Protein AF-A0A958T2F1-F1 (afdb_monomer_lite)

Radius of gyration: 25.42 Å; chains: 1; bounding box: 56×77×52 Å

Secondary structure (DSSP, 8-state):
-HHHHHHHHHHHHHHHHHHHT------S-EEEEPPEE-TTS-EE--EEEEPP-S-STTSTTBBT-B-TTT-PBB-BPP---S-TTS--------------------S-TTSEEEE-TTS-EEEEEEE-SSSEEEEEETTS-EEEEEEE-TTS-EEEE-TT--EEEEE----

Sequence (171 aa):
MKARLKKIILLIFLAIFFCLSSIAQTNSNHVKVKGYYRKNGTYVQPHYRTAPNSTRNDNFSTVGNTNPYTGK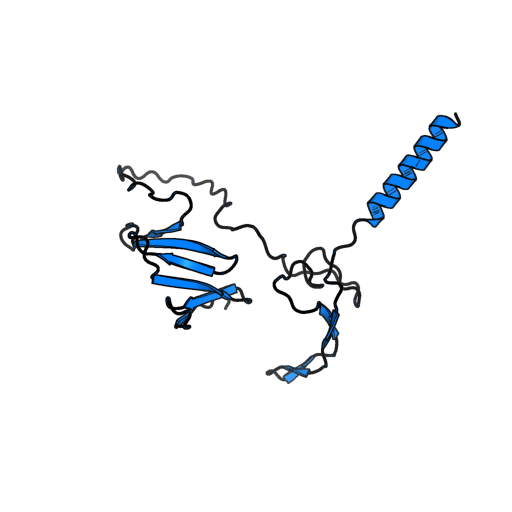PGWISRDNNYNTLYYTDYTYSPKTYNEPYVNPKIKYPDRIYVEDEYGNDTTYLKMLDKRTFGIYDLKDELILYLVINHRGDWRIFDTNGIYIKTIFLTE

Foldseek 3Di:
DVVVVVVVVVVVVVVVVVVVPLAQAAAPAKDWDPWDADPVRDTDHIDIWHDDDDFCSRTCQEASHHDPVPRHHHDHYGDPPDPVVPDDPPPPPDDDDDDDPPPDPPPDPQWAFDADPVRDGAWIWDDPDPFWIFIGGPVRHTAWIWGQDPVRWIWIAGPVRHTDDIHDPDD

Structure (mmCIF, N/CA/C/O backbone):
data_AF-A0A958T2F1-F1
#
_entry.id   AF-A0A958T2F1-F1
#
loop_
_atom_site.group_PDB
_atom_site.id
_atom_site.type_symbol
_atom_site.label_atom_id
_atom_site.label_alt_id
_atom_site.label_comp_id
_atom_site.label_asym_id
_atom_site.label_entity_id
_atom_site.label_seq_id
_atom_site.pdbx_PDB_ins_code
_atom_site.Cartn_x
_atom_site.Cartn_y
_atom_site.Cartn_z
_atom_site.occupancy
_atom_site.B_iso_or_equiv
_atom_site.auth_seq_id
_atom_site.auth_comp_id
_atom_site.auth_asym_id
_atom_site.auth_atom_id
_atom_site.pdbx_PDB_model_num
ATOM 1 N N . MET A 1 1 ? -5.545 57.731 -15.174 1.00 60.34 1 MET A N 1
ATOM 2 C CA . MET A 1 1 ? -5.465 57.220 -13.781 1.00 60.34 1 MET A CA 1
ATOM 3 C C . MET A 1 1 ? -6.496 56.122 -13.469 1.00 60.34 1 MET A C 1
ATOM 5 O O . MET A 1 1 ? -6.093 55.040 -13.061 1.00 60.34 1 MET A O 1
ATOM 9 N N . LYS A 1 2 ? -7.799 56.319 -13.747 1.00 69.31 2 LYS A N 1
ATOM 10 C CA . LYS A 1 2 ? -8.877 55.344 -13.442 1.00 69.31 2 LYS A CA 1
ATOM 11 C C . LYS A 1 2 ? -8.712 53.946 -14.077 1.00 69.31 2 LYS A C 1
ATOM 13 O O . LYS A 1 2 ? -8.997 52.949 -13.426 1.00 69.31 2 LYS A O 1
ATOM 18 N N . ALA A 1 3 ? -8.210 53.851 -15.312 1.00 73.31 3 ALA A N 1
ATOM 19 C CA . ALA A 1 3 ? -7.996 52.560 -15.984 1.00 73.31 3 ALA A CA 1
ATOM 20 C C . ALA A 1 3 ? -6.852 51.726 -15.372 1.00 73.31 3 ALA A C 1
ATOM 22 O O . ALA A 1 3 ? -6.933 50.502 -15.344 1.00 73.31 3 ALA A O 1
ATOM 23 N N . ARG A 1 4 ? -5.806 52.379 -14.840 1.00 78.81 4 ARG A N 1
ATOM 24 C CA . ARG A 1 4 ? -4.716 51.698 -14.120 1.00 78.81 4 ARG A CA 1
ATOM 25 C C . ARG A 1 4 ? -5.192 51.181 -12.759 1.00 78.81 4 ARG A C 1
ATOM 27 O O . ARG A 1 4 ? -4.890 50.048 -12.414 1.00 78.81 4 ARG A O 1
ATOM 34 N N . LEU A 1 5 ? -6.016 51.958 -12.051 1.00 85.88 5 LEU A N 1
ATOM 35 C CA . LEU A 1 5 ? -6.590 51.555 -10.764 1.00 85.88 5 LEU A CA 1
ATOM 36 C C . LEU A 1 5 ? -7.523 50.335 -10.889 1.00 85.88 5 LEU A C 1
ATOM 38 O O . LEU A 1 5 ? -7.422 49.409 -10.093 1.00 85.88 5 LEU A O 1
ATOM 42 N N . LYS A 1 6 ? -8.362 50.273 -11.934 1.00 81.31 6 LYS A N 1
ATOM 43 C CA . LYS A 1 6 ? -9.215 49.099 -12.208 1.00 81.31 6 LYS A CA 1
ATOM 44 C C . LYS A 1 6 ? -8.406 47.824 -12.483 1.00 81.31 6 LYS A C 1
ATOM 46 O O . LYS A 1 6 ? -8.790 46.757 -12.019 1.00 81.31 6 LYS A O 1
ATOM 51 N N . LYS A 1 7 ? -7.276 47.932 -13.193 1.00 84.88 7 LYS A N 1
ATOM 52 C CA . LYS A 1 7 ? -6.366 46.798 -13.439 1.00 84.88 7 LYS A CA 1
ATOM 53 C C . LYS A 1 7 ? -5.696 46.311 -12.152 1.00 84.88 7 LYS A C 1
ATOM 55 O O . LYS A 1 7 ? -5.592 45.110 -11.956 1.00 84.88 7 LYS A O 1
ATOM 60 N N . ILE A 1 8 ? -5.299 47.226 -11.265 1.00 90.25 8 ILE A N 1
ATOM 61 C CA . ILE A 1 8 ? -4.715 46.877 -9.959 1.00 90.25 8 ILE A CA 1
ATOM 62 C C . ILE A 1 8 ? -5.743 46.150 -9.083 1.00 90.25 8 ILE A C 1
ATOM 64 O O . ILE A 1 8 ? -5.431 45.104 -8.526 1.00 90.25 8 ILE A O 1
ATOM 68 N N . ILE A 1 9 ? -6.983 46.646 -9.018 1.00 92.06 9 ILE A N 1
ATOM 69 C CA . ILE A 1 9 ? -8.062 45.988 -8.262 1.00 92.06 9 ILE A CA 1
ATOM 70 C C . ILE A 1 9 ? -8.352 44.587 -8.822 1.00 92.06 9 ILE A C 1
ATOM 72 O O . ILE A 1 9 ? -8.493 43.641 -8.051 1.00 92.06 9 ILE A O 1
ATOM 76 N N . LEU A 1 10 ? -8.375 44.429 -10.150 1.00 90.62 10 LEU A N 1
ATOM 77 C CA . LEU A 1 10 ? -8.564 43.126 -10.794 1.00 90.62 10 LEU A CA 1
ATOM 78 C C . LEU A 1 10 ? -7.431 42.141 -10.458 1.00 90.62 10 LEU A C 1
ATOM 80 O O . LEU A 1 10 ? -7.705 40.981 -10.172 1.00 90.62 10 LEU A O 1
ATOM 84 N N . LEU A 1 11 ? -6.175 42.599 -10.452 1.00 91.44 11 LEU A N 1
ATOM 85 C CA . LEU A 1 11 ? -5.018 41.768 -10.100 1.00 91.44 11 LEU A CA 1
ATOM 86 C C . LEU A 1 11 ? -5.041 41.331 -8.630 1.00 91.44 11 LEU A C 1
ATOM 88 O O . LEU A 1 11 ? -4.742 40.177 -8.339 1.00 91.44 11 LEU A O 1
ATOM 92 N N . ILE A 1 12 ? -5.443 42.219 -7.716 1.00 91.44 12 ILE A N 1
ATOM 93 C CA . ILE A 1 12 ? -5.603 41.884 -6.293 1.00 91.44 12 ILE A CA 1
ATOM 94 C C . ILE A 1 12 ? -6.701 40.831 -6.114 1.00 91.44 12 ILE A C 1
ATOM 96 O O . ILE A 1 12 ? -6.512 39.860 -5.385 1.00 91.44 12 ILE A O 1
ATOM 100 N N . PHE A 1 13 ? -7.826 40.981 -6.815 1.00 88.62 13 PHE A N 1
ATOM 101 C CA . PHE A 1 13 ? -8.918 40.013 -6.752 1.00 88.62 13 PHE A CA 1
ATOM 102 C C . PHE A 1 13 ? -8.499 38.637 -7.298 1.00 88.62 13 PHE A C 1
ATOM 104 O O . PHE A 1 13 ? -8.807 37.615 -6.688 1.00 88.62 13 PHE A O 1
ATOM 111 N N . LEU A 1 14 ? -7.730 38.605 -8.395 1.00 87.69 14 LEU A N 1
ATOM 112 C CA . LEU A 1 14 ? -7.175 37.367 -8.955 1.00 87.69 14 LEU A CA 1
ATOM 113 C C . LEU A 1 14 ? -6.190 36.686 -7.993 1.00 87.69 14 LEU A C 1
ATOM 115 O O . LEU A 1 14 ? -6.224 35.468 -7.841 1.00 87.69 14 LEU A O 1
ATOM 119 N N . ALA A 1 15 ? -5.335 37.467 -7.325 1.00 83.69 15 ALA A N 1
ATOM 120 C CA . ALA A 1 15 ? -4.366 36.954 -6.359 1.00 83.69 15 ALA A CA 1
ATOM 121 C C . ALA A 1 15 ? -5.052 36.351 -5.122 1.00 83.69 15 ALA A C 1
ATOM 123 O O . ALA A 1 15 ? -4.67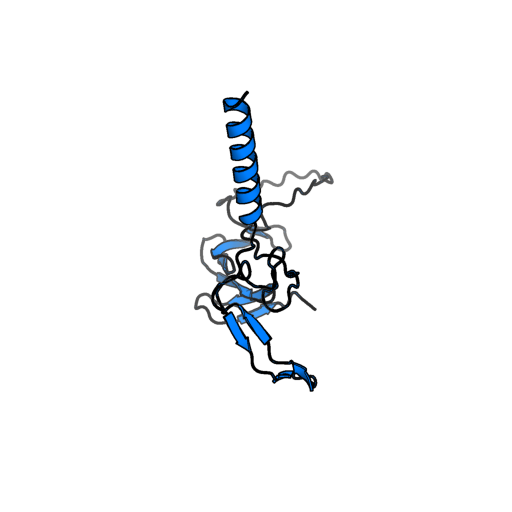3 35.273 -4.674 1.00 83.69 15 ALA A O 1
ATOM 124 N N . ILE A 1 16 ? -6.103 37.001 -4.608 1.00 83.25 16 ILE A N 1
ATOM 125 C CA . ILE A 1 16 ? -6.900 36.469 -3.494 1.00 83.25 16 ILE A CA 1
ATOM 126 C C . ILE A 1 16 ? -7.611 35.179 -3.921 1.00 83.25 16 ILE A C 1
ATOM 128 O O . ILE A 1 16 ? -7.539 34.187 -3.202 1.00 83.25 16 ILE A O 1
ATOM 132 N N . PHE A 1 17 ? -8.229 35.148 -5.106 1.00 76.25 17 PHE A N 1
ATOM 133 C CA . PHE A 1 17 ? -8.884 33.944 -5.626 1.00 76.25 17 PHE A CA 1
ATOM 134 C C . PHE A 1 17 ? -7.907 32.763 -5.758 1.00 76.25 17 PHE A C 1
ATOM 136 O O . PHE A 1 17 ? -8.241 31.648 -5.365 1.00 76.25 17 PHE A O 1
ATOM 143 N N . PHE A 1 18 ? -6.676 33.022 -6.211 1.00 70.38 18 PHE A N 1
ATOM 144 C CA . PHE A 1 18 ? -5.626 32.007 -6.326 1.00 70.38 18 PHE A CA 1
ATOM 145 C C . PHE A 1 18 ? -5.154 31.468 -4.962 1.00 70.38 18 PHE A C 1
ATOM 147 O O . PHE A 1 18 ? -4.859 30.278 -4.832 1.00 70.38 18 PHE A O 1
ATOM 154 N N . CYS A 1 19 ? -5.146 32.304 -3.918 1.00 65.06 19 CYS A N 1
ATOM 155 C CA . CYS A 1 19 ? -4.815 31.883 -2.554 1.00 65.06 19 CYS A CA 1
ATOM 156 C C . CYS A 1 19 ? -5.880 30.972 -1.918 1.00 65.06 19 CYS A C 1
ATOM 158 O O . CYS A 1 19 ? -5.528 30.117 -1.105 1.00 65.06 19 CYS A O 1
ATOM 160 N N . LEU A 1 20 ? -7.163 31.108 -2.282 1.00 62.28 20 LEU A N 1
ATOM 161 C CA . LEU A 1 20 ? -8.233 30.245 -1.757 1.00 62.28 20 LEU A CA 1
ATOM 162 C C . LEU A 1 20 ? -8.295 28.858 -2.425 1.00 62.28 20 LEU A C 1
ATOM 164 O O . LEU A 1 20 ? -8.901 27.946 -1.868 1.00 62.28 20 LEU A O 1
ATOM 168 N N . SER A 1 21 ? -7.659 28.664 -3.583 1.00 54.44 21 SER A N 1
ATOM 169 C CA . SER A 1 21 ? -7.665 27.388 -4.323 1.00 54.44 21 SER A CA 1
ATOM 170 C C . SER A 1 21 ? -6.728 26.301 -3.770 1.00 54.44 21 SER A C 1
ATOM 172 O O . SER A 1 21 ? -6.718 25.184 -4.282 1.00 54.44 21 SER A O 1
ATOM 174 N N . SER A 1 22 ? -5.975 26.581 -2.704 1.00 52.41 22 SER A N 1
ATOM 175 C CA . SER A 1 22 ? -4.975 25.667 -2.123 1.00 52.41 22 SER A CA 1
ATOM 176 C C . SER A 1 22 ? -5.525 24.816 -0.971 1.00 52.41 22 SER A C 1
ATOM 178 O O . SER A 1 22 ? -4.843 24.598 0.030 1.00 52.41 22 SER A O 1
ATOM 180 N N . ILE A 1 23 ? -6.772 24.351 -1.070 1.00 59.03 23 ILE A N 1
ATOM 181 C CA . ILE A 1 23 ? -7.357 23.457 -0.063 1.00 59.03 23 ILE A CA 1
ATOM 182 C C . ILE A 1 23 ? -7.061 22.020 -0.487 1.00 59.03 23 ILE A C 1
ATOM 184 O O . ILE A 1 23 ? -7.518 21.547 -1.527 1.00 59.03 23 ILE A O 1
ATOM 188 N N . ALA A 1 24 ? -6.260 21.328 0.316 1.00 59.78 24 ALA A N 1
ATOM 189 C CA . ALA A 1 24 ? -5.925 19.931 0.107 1.00 59.78 24 ALA A CA 1
ATOM 190 C C . ALA A 1 24 ? -7.188 19.053 0.032 1.00 59.78 24 ALA A C 1
ATOM 192 O O . ALA A 1 24 ? -8.051 19.101 0.912 1.00 59.78 24 ALA A O 1
ATOM 193 N N . GLN A 1 25 ? -7.294 18.255 -1.030 1.00 73.12 25 GLN A N 1
ATOM 194 C CA . GLN A 1 25 ? -8.484 17.465 -1.336 1.00 73.12 25 GLN A CA 1
ATOM 195 C C . GLN A 1 25 ? -8.446 16.152 -0.552 1.00 73.12 25 GLN A C 1
ATOM 197 O O . GLN A 1 25 ? -7.768 15.198 -0.929 1.00 73.12 25 GLN A O 1
ATOM 202 N N . THR A 1 26 ? -9.156 16.126 0.573 1.00 86.00 26 THR A N 1
ATOM 203 C CA . THR A 1 26 ? -9.440 14.878 1.290 1.00 86.00 26 THR A CA 1
ATOM 204 C C . THR A 1 26 ? -10.714 14.244 0.745 1.00 86.00 26 THR A C 1
ATOM 206 O O . THR A 1 26 ? -11.537 14.927 0.133 1.00 86.00 26 THR A O 1
ATOM 209 N N . ASN A 1 27 ? -10.880 12.937 0.946 1.00 86.31 27 ASN A N 1
ATOM 210 C CA . ASN A 1 27 ? -12.098 12.242 0.552 1.00 86.31 27 ASN A CA 1
ATOM 211 C C . ASN A 1 27 ? -13.299 12.895 1.244 1.00 86.31 27 ASN A C 1
ATOM 213 O O . ASN A 1 27 ? -13.347 12.929 2.469 1.00 86.31 27 ASN A O 1
ATOM 217 N N . SER A 1 28 ? -14.264 13.378 0.462 1.00 86.56 28 SER A N 1
ATOM 218 C CA . SER A 1 28 ? -15.458 14.073 0.954 1.00 86.56 28 SER A CA 1
ATOM 219 C C . SER A 1 28 ? -16.398 13.173 1.761 1.00 86.56 28 SER A C 1
ATOM 221 O O . SER A 1 28 ? -17.196 13.666 2.557 1.00 86.56 28 SER A O 1
ATOM 223 N N . ASN A 1 29 ? -16.293 11.852 1.598 1.00 90.81 29 ASN A N 1
ATOM 224 C CA . ASN A 1 29 ? -17.032 10.885 2.394 1.00 90.81 29 ASN A CA 1
ATOM 225 C C . ASN A 1 29 ? -16.249 10.534 3.659 1.00 90.81 29 ASN A C 1
ATOM 227 O O . ASN A 1 29 ? -15.118 10.046 3.597 1.00 90.81 29 ASN A O 1
ATOM 231 N N . HIS A 1 30 ? -16.864 10.734 4.824 1.00 93.00 30 HIS A N 1
ATOM 232 C CA . HIS A 1 30 ? -16.256 10.462 6.127 1.00 93.00 30 HIS A CA 1
ATOM 233 C C . HIS A 1 30 ? -17.024 9.369 6.874 1.00 93.00 30 HIS A C 1
ATOM 235 O O . HIS A 1 30 ? -18.242 9.249 6.761 1.00 93.00 30 HIS A O 1
ATOM 241 N N . VAL A 1 31 ? -16.319 8.589 7.691 1.00 92.81 31 VAL A N 1
ATOM 242 C CA . VAL A 1 31 ? -16.895 7.512 8.503 1.00 92.81 31 VAL A CA 1
ATOM 243 C C . VAL A 1 31 ? -16.529 7.720 9.968 1.00 92.81 31 VAL A C 1
ATOM 245 O O . VAL A 1 31 ? -15.366 7.961 10.307 1.00 92.81 31 VAL A O 1
ATOM 248 N N . LYS A 1 32 ? -17.525 7.592 10.852 1.00 94.38 32 LYS A N 1
ATOM 249 C CA . LYS A 1 32 ? -17.331 7.612 12.305 1.00 94.38 32 LYS A CA 1
ATOM 250 C C . LYS A 1 32 ? -16.919 6.228 12.798 1.00 94.38 32 LYS A C 1
ATOM 252 O O . LYS A 1 32 ? -17.635 5.248 12.609 1.00 94.38 32 LYS A O 1
ATOM 257 N N . VAL A 1 33 ? -15.783 6.160 13.477 1.00 90.62 33 VAL A N 1
ATOM 258 C CA . VAL A 1 33 ? -15.279 4.954 14.134 1.00 90.62 33 VAL A CA 1
ATOM 259 C C . VAL A 1 33 ? -15.707 4.991 15.597 1.00 90.62 33 VAL A C 1
ATOM 261 O O . VAL A 1 33 ? -15.469 5.981 16.290 1.00 90.62 33 VAL A O 1
ATOM 264 N N . LYS A 1 34 ? -16.369 3.926 16.063 1.00 92.50 34 LYS A N 1
ATOM 265 C CA . LYS A 1 34 ? -16.720 3.754 17.481 1.00 92.50 34 LYS A CA 1
ATOM 266 C C . LYS A 1 34 ? -15.455 3.489 18.302 1.00 92.50 34 LYS A C 1
ATOM 268 O O . LYS A 1 34 ? -14.476 2.973 17.772 1.00 92.50 34 LYS A O 1
ATOM 273 N N . GLY A 1 35 ? -15.483 3.841 19.583 1.00 94.38 35 GLY A N 1
ATOM 274 C CA . GLY A 1 35 ? -14.376 3.540 20.487 1.00 94.38 35 GLY A CA 1
ATOM 275 C C . GLY A 1 35 ? -14.226 2.034 20.700 1.00 94.38 35 GLY A C 1
ATOM 276 O O . GLY A 1 35 ? -15.213 1.301 20.634 1.00 94.38 35 GLY A O 1
ATOM 277 N N . TYR A 1 36 ? -12.998 1.570 20.914 1.00 93.94 36 TYR A N 1
ATOM 278 C CA . TYR A 1 36 ? -12.692 0.152 21.114 1.00 93.94 36 TYR A CA 1
ATOM 279 C C . TYR A 1 36 ? -11.397 -0.036 21.908 1.00 93.94 36 TYR A C 1
ATOM 281 O O . TYR A 1 36 ? -10.578 0.877 22.004 1.00 93.94 36 TYR A O 1
ATOM 289 N N . TYR A 1 37 ? -11.193 -1.237 22.445 1.00 92.25 37 TYR A N 1
ATOM 290 C CA . TYR A 1 37 ? -9.946 -1.631 23.099 1.00 92.25 37 TYR A CA 1
ATOM 291 C C . TYR A 1 37 ? -9.044 -2.389 22.122 1.00 92.25 37 TYR A C 1
ATOM 293 O O . TYR A 1 37 ? -9.493 -3.273 21.391 1.00 92.25 37 TYR A O 1
ATOM 301 N N . ARG A 1 38 ? -7.757 -2.038 22.093 1.00 86.19 38 ARG A N 1
ATOM 302 C CA . ARG A 1 38 ? -6.723 -2.784 21.361 1.00 86.19 38 ARG A CA 1
ATOM 303 C C . ARG A 1 38 ? -6.360 -4.066 22.118 1.00 86.19 38 ARG A C 1
ATOM 305 O O . ARG A 1 38 ? -6.585 -4.167 23.319 1.00 86.19 38 ARG A O 1
ATOM 312 N N . LYS A 1 39 ? -5.726 -5.027 21.433 1.00 85.00 39 LYS A N 1
ATOM 313 C CA . LYS A 1 39 ? -5.282 -6.302 22.038 1.00 85.00 39 LYS A CA 1
ATOM 314 C C . LYS A 1 39 ? -4.351 -6.124 23.246 1.00 85.00 39 LYS A C 1
ATOM 316 O O . LYS A 1 39 ? -4.339 -6.965 24.128 1.00 85.00 39 LYS A O 1
ATOM 321 N N . ASN A 1 40 ? -3.598 -5.028 23.287 1.00 87.38 40 ASN A N 1
ATOM 322 C CA . ASN A 1 40 ? -2.711 -4.664 24.393 1.00 87.38 40 ASN A CA 1
ATOM 323 C C . ASN A 1 40 ? -3.425 -3.899 25.533 1.00 87.38 40 ASN A C 1
ATOM 325 O O . ASN A 1 40 ? -2.759 -3.311 26.376 1.00 87.38 40 ASN A O 1
ATOM 329 N N . GLY A 1 41 ? -4.761 -3.832 25.531 1.00 92.06 41 GLY A N 1
ATOM 330 C CA . GLY A 1 41 ? -5.561 -3.168 26.565 1.00 92.06 41 GLY A CA 1
ATOM 331 C C . GLY A 1 41 ? -5.732 -1.652 26.400 1.00 92.06 41 GLY A C 1
ATOM 332 O O . GLY A 1 41 ? -6.497 -1.047 27.145 1.00 92.06 41 GLY A O 1
ATOM 333 N N . THR A 1 42 ? -5.085 -1.008 25.421 1.00 91.62 42 THR A N 1
ATOM 334 C CA . THR A 1 42 ? -5.230 0.444 25.214 1.00 91.62 42 THR A CA 1
ATOM 335 C C . THR A 1 42 ? -6.609 0.799 24.649 1.00 91.62 42 THR A C 1
ATOM 337 O O . THR A 1 42 ? -6.996 0.297 23.589 1.00 91.62 42 THR A O 1
ATOM 340 N N . TYR A 1 43 ? -7.326 1.714 25.308 1.00 91.62 43 TYR A N 1
ATOM 341 C CA . TYR A 1 43 ? -8.584 2.266 24.799 1.00 91.62 43 TYR A CA 1
ATOM 342 C C . TYR A 1 43 ? -8.345 3.292 23.682 1.00 91.62 43 TYR A C 1
ATOM 344 O O . TYR A 1 43 ? -7.512 4.191 23.802 1.00 91.62 43 TYR A O 1
ATOM 352 N N . VAL A 1 44 ? -9.106 3.176 22.596 1.00 89.75 44 VAL A N 1
ATOM 353 C CA . VAL A 1 44 ? -9.132 4.117 21.475 1.00 89.75 44 VAL A CA 1
ATOM 354 C C . VAL A 1 44 ? -10.470 4.838 21.489 1.00 89.75 44 VAL A C 1
ATOM 356 O O . VAL A 1 44 ? -11.517 4.212 21.332 1.00 89.75 44 VAL A O 1
ATOM 359 N N . GLN A 1 45 ? -10.439 6.161 21.636 1.00 90.19 45 GLN A N 1
ATOM 360 C CA . GLN A 1 45 ? -11.645 6.985 21.605 1.00 90.19 45 GLN A CA 1
ATOM 361 C C . GLN A 1 45 ? -12.309 7.015 20.210 1.00 90.19 45 GLN A C 1
ATOM 363 O O . GLN A 1 45 ? -11.617 6.878 19.188 1.00 90.19 45 GLN A O 1
ATOM 368 N N . 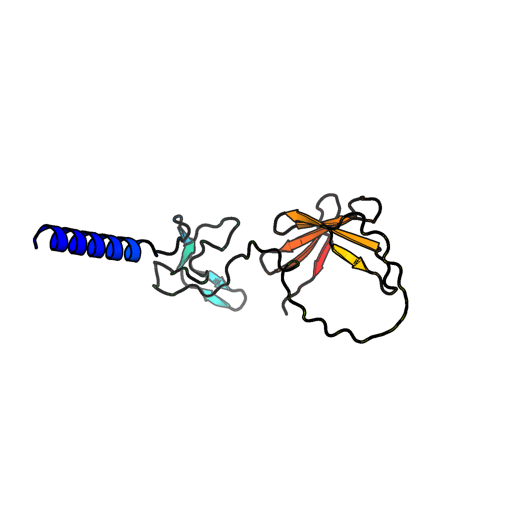PRO A 1 46 ? -13.640 7.229 20.137 1.00 94.31 46 PRO A N 1
ATOM 369 C CA . PRO A 1 46 ? -14.326 7.443 18.870 1.00 94.31 46 PRO A CA 1
ATOM 370 C C . PRO A 1 46 ? -13.713 8.608 18.081 1.00 94.31 46 PRO A C 1
ATOM 372 O O . PRO A 1 46 ? -13.359 9.634 18.655 1.00 94.31 46 PRO A O 1
ATOM 375 N N . HIS A 1 47 ? -13.605 8.468 16.763 1.00 92.44 47 HIS A N 1
ATOM 376 C CA . HIS A 1 47 ? -13.029 9.495 15.889 1.00 92.44 47 HIS A CA 1
ATOM 377 C C . HIS A 1 47 ? -13.598 9.394 14.471 1.00 92.44 47 HIS A C 1
ATOM 379 O O . HIS A 1 47 ? -14.247 8.409 14.117 1.00 92.44 47 HIS A O 1
ATOM 385 N N . TYR A 1 48 ? -13.346 10.413 13.652 1.00 93.19 48 TYR A N 1
ATOM 386 C CA . TYR A 1 48 ? -13.667 10.396 12.228 1.00 93.19 48 TYR A CA 1
ATOM 387 C C . TYR A 1 48 ? -12.437 10.047 11.398 1.00 93.19 48 TYR A C 1
ATOM 389 O O . TYR A 1 48 ? -11.315 10.443 11.717 1.00 93.19 48 TYR A O 1
ATOM 397 N N . ARG A 1 49 ? -12.675 9.328 10.305 1.00 91.31 49 ARG A N 1
ATOM 398 C CA . ARG A 1 49 ? -11.695 9.055 9.254 1.00 91.31 49 ARG A CA 1
ATOM 399 C C . ARG A 1 49 ? -12.347 9.213 7.885 1.00 91.31 49 ARG A C 1
ATOM 401 O O . ARG A 1 49 ? -13.573 9.180 7.783 1.00 91.31 49 ARG A O 1
ATOM 408 N N . THR A 1 50 ? -11.537 9.327 6.845 1.00 90.56 50 THR A N 1
ATOM 409 C CA . THR A 1 50 ? -11.993 9.224 5.455 1.00 90.56 50 THR A CA 1
ATOM 410 C C . THR A 1 50 ? -12.615 7.856 5.176 1.00 90.56 50 THR A C 1
ATOM 412 O O . THR A 1 50 ? -12.273 6.840 5.805 1.00 90.56 50 THR A O 1
ATOM 415 N N . ALA A 1 51 ? -13.580 7.833 4.258 1.00 89.56 51 ALA A N 1
ATOM 416 C CA . ALA A 1 51 ? -14.190 6.606 3.779 1.00 89.56 51 ALA A CA 1
ATOM 417 C C . ALA A 1 51 ? -13.128 5.709 3.125 1.00 89.56 51 ALA A C 1
ATOM 419 O O . ALA A 1 51 ? -12.222 6.208 2.459 1.00 89.56 51 ALA A O 1
ATOM 420 N N . PRO A 1 52 ? -13.199 4.386 3.344 1.00 82.38 52 PRO A N 1
ATOM 421 C CA . PRO A 1 52 ? -12.213 3.469 2.793 1.00 82.38 52 PRO A CA 1
ATOM 422 C C . PRO A 1 52 ? -12.323 3.407 1.262 1.00 82.38 52 PRO A C 1
ATOM 424 O O . PRO A 1 52 ? -13.412 3.214 0.727 1.00 82.38 52 PRO A O 1
ATOM 427 N N . ASN A 1 53 ? -11.191 3.525 0.571 1.00 82.06 53 ASN A N 1
ATOM 428 C CA . ASN A 1 53 ? -11.044 3.311 -0.869 1.00 82.06 53 ASN A CA 1
ATOM 429 C C . ASN A 1 53 ? -9.635 2.742 -1.176 1.00 82.06 53 ASN A C 1
ATOM 431 O O . ASN A 1 53 ? -8.923 2.303 -0.269 1.00 82.06 53 ASN A O 1
ATOM 435 N N . SER A 1 54 ? -9.244 2.693 -2.454 1.00 83.69 54 SER A N 1
ATOM 436 C CA . SER A 1 54 ? -7.989 2.080 -2.916 1.00 83.69 54 SER A CA 1
ATOM 437 C C . SER A 1 54 ? -6.775 3.018 -2.923 1.00 83.69 54 SER A C 1
ATOM 439 O O . SER A 1 54 ? -5.739 2.650 -3.478 1.00 83.69 54 SER A O 1
ATOM 441 N N . THR A 1 55 ? -6.879 4.222 -2.359 1.00 83.31 55 THR A N 1
ATOM 442 C CA . THR A 1 55 ? -5.755 5.156 -2.249 1.00 83.31 55 THR A CA 1
ATOM 443 C C . THR A 1 55 ? -5.701 5.769 -0.858 1.00 83.31 55 THR A C 1
ATOM 445 O O . THR A 1 55 ? -6.665 5.796 -0.109 1.00 83.31 55 THR A O 1
ATOM 448 N N . ARG A 1 56 ? -4.524 6.233 -0.469 1.00 86.12 56 ARG A N 1
ATOM 449 C CA . ARG A 1 56 ? -4.309 7.033 0.728 1.00 86.12 56 ARG A CA 1
ATOM 450 C C . ARG A 1 56 ? -4.109 8.502 0.393 1.00 86.12 56 ARG A C 1
ATOM 452 O O . ARG A 1 56 ? -4.107 9.316 1.309 1.00 86.12 56 ARG A O 1
ATOM 459 N N . ASN A 1 57 ? -3.966 8.874 -0.876 1.00 87.69 57 ASN A N 1
ATOM 460 C CA . ASN A 1 57 ? -3.671 10.253 -1.275 1.00 87.69 57 ASN A CA 1
ATOM 461 C C . ASN A 1 57 ? -4.706 11.273 -0.784 1.00 87.69 57 ASN A C 1
ATOM 463 O O . ASN A 1 57 ? -4.354 12.424 -0.536 1.00 87.69 57 ASN A O 1
ATOM 467 N N . ASP A 1 58 ? -5.939 10.832 -0.570 1.00 89.62 58 ASP A N 1
ATOM 468 C CA . ASP A 1 58 ? -7.073 11.615 -0.093 1.00 89.62 58 ASP A CA 1
ATOM 469 C C . ASP A 1 58 ? -7.379 11.409 1.408 1.00 89.62 58 ASP A C 1
ATOM 471 O O . ASP A 1 58 ? -8.343 11.974 1.923 1.00 89.62 58 ASP A O 1
ATOM 475 N N . ASN A 1 59 ? -6.569 10.647 2.152 1.00 91.38 59 ASN A N 1
ATOM 476 C CA . ASN A 1 59 ? -6.752 10.474 3.596 1.00 91.38 59 ASN A CA 1
ATOM 477 C C . ASN A 1 59 ? -6.348 11.736 4.378 1.00 91.38 59 ASN A C 1
ATOM 479 O O . ASN A 1 59 ? -5.377 12.413 4.039 1.00 91.38 59 ASN A O 1
ATOM 483 N N . PHE A 1 60 ? -7.032 12.009 5.499 1.00 91.50 60 PHE A N 1
ATOM 484 C CA . PHE A 1 60 ? -6.694 13.124 6.406 1.00 91.50 60 PHE A CA 1
ATOM 485 C C . PHE A 1 60 ? -5.255 13.069 6.920 1.00 91.50 60 PHE A C 1
ATOM 487 O O . PHE A 1 60 ? -4.628 14.094 7.161 1.00 91.50 60 PHE A O 1
ATOM 494 N N . SER A 1 61 ? -4.751 11.856 7.137 1.00 89.94 61 SER A N 1
ATOM 495 C CA . SER A 1 61 ? -3.423 11.603 7.684 1.00 89.94 61 SER A CA 1
ATOM 496 C C . SER A 1 61 ? -2.308 11.757 6.657 1.00 89.94 61 SER A C 1
ATOM 498 O O . SER A 1 61 ? -1.156 11.558 7.020 1.00 89.94 61 SER A O 1
ATOM 500 N N . THR A 1 62 ? -2.615 12.060 5.400 1.00 90.38 62 THR A N 1
ATOM 501 C CA . THR A 1 62 ? -1.627 12.085 4.322 1.00 90.38 62 THR A CA 1
ATOM 502 C C . THR A 1 62 ? -0.929 13.435 4.230 1.00 90.38 62 THR A C 1
ATOM 504 O O . THR A 1 62 ? -1.584 14.468 4.333 1.00 90.38 62 THR A O 1
ATOM 507 N N . VAL A 1 63 ? 0.396 13.443 4.053 1.00 84.50 63 VAL A N 1
ATOM 508 C CA . VAL A 1 63 ? 1.219 14.662 3.981 1.00 84.50 63 VAL A CA 1
ATOM 509 C C . VAL A 1 63 ? 0.618 15.645 2.987 1.00 84.50 63 VAL A C 1
ATOM 511 O O . VAL A 1 63 ? 0.304 15.279 1.859 1.00 84.50 63 VAL A O 1
ATOM 514 N N . GLY A 1 64 ? 0.471 16.898 3.417 1.00 85.44 64 GLY A N 1
ATOM 515 C CA . GLY A 1 64 ? -0.140 17.978 2.646 1.00 85.44 64 GLY A CA 1
ATOM 516 C C . GLY A 1 64 ? -1.664 18.058 2.757 1.00 85.44 64 GLY A C 1
ATOM 517 O O . GLY A 1 64 ? -2.214 19.062 2.327 1.00 85.44 64 GLY A O 1
ATOM 518 N N . ASN A 1 65 ? -2.332 17.064 3.347 1.00 88.62 65 ASN A N 1
ATOM 519 C CA . ASN A 1 65 ? -3.743 17.142 3.721 1.00 88.62 65 ASN A CA 1
ATOM 520 C C . ASN A 1 65 ? -3.889 17.573 5.188 1.00 88.62 65 ASN A C 1
ATOM 522 O O . ASN A 1 65 ? -2.967 17.407 5.987 1.00 88.62 65 ASN A O 1
ATOM 526 N N . THR A 1 66 ? -5.061 18.091 5.554 1.00 87.00 66 THR A N 1
ATOM 527 C CA . THR A 1 66 ? -5.377 18.506 6.929 1.00 87.00 66 THR A CA 1
ATOM 528 C C . THR A 1 66 ? -6.649 17.817 7.390 1.00 87.00 66 THR A C 1
ATOM 530 O O . THR A 1 66 ? -7.637 17.765 6.661 1.00 87.00 66 THR A O 1
ATOM 533 N N . ASN A 1 67 ? -6.646 17.298 8.616 1.00 88.94 67 ASN A N 1
ATOM 534 C CA . ASN A 1 67 ? -7.839 16.708 9.205 1.00 88.94 67 ASN A CA 1
ATOM 535 C C . ASN A 1 6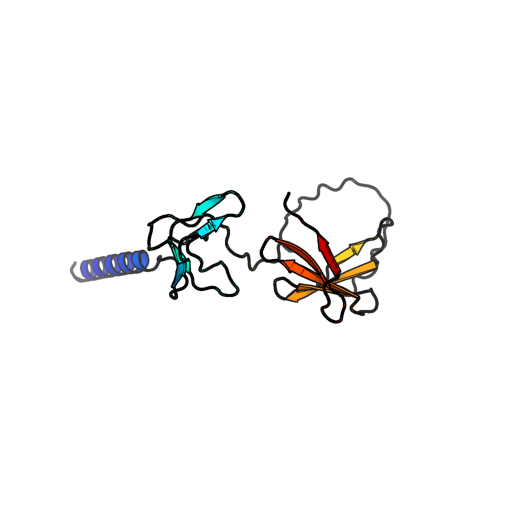7 ? -8.854 17.810 9.580 1.00 88.94 67 ASN A C 1
ATOM 537 O O . ASN A 1 67 ? -8.569 18.582 10.502 1.00 88.94 67 ASN A O 1
ATOM 541 N N . PRO A 1 68 ? -10.055 17.856 8.972 1.00 90.31 68 PRO A N 1
ATOM 542 C CA . PRO A 1 68 ? -11.029 18.921 9.229 1.00 90.31 68 PRO A CA 1
ATOM 543 C C . PRO A 1 68 ? -11.600 18.897 10.655 1.00 90.31 68 PRO A C 1
ATOM 545 O O . PRO A 1 68 ? -12.093 19.910 11.137 1.00 90.31 68 PRO A O 1
ATOM 548 N N . TYR A 1 69 ? -11.513 17.764 11.358 1.00 88.62 69 TYR A N 1
ATOM 549 C CA . TYR A 1 69 ? -12.038 17.605 12.718 1.00 88.62 69 TYR A CA 1
ATOM 550 C C . TYR A 1 69 ? -11.042 17.980 13.814 1.00 88.62 69 TYR A C 1
ATOM 552 O O . TYR A 1 69 ? -11.432 18.133 14.967 1.00 88.62 69 TYR A O 1
ATOM 560 N N . THR A 1 70 ? -9.749 18.063 13.492 1.00 88.69 70 THR A N 1
ATOM 561 C CA . THR A 1 70 ? -8.701 18.328 14.497 1.00 88.69 70 THR A CA 1
ATOM 562 C C . THR A 1 70 ? -7.741 19.444 14.105 1.00 88.69 70 THR A C 1
ATOM 564 O O . THR A 1 70 ? -6.924 19.838 14.931 1.00 88.69 70 THR A O 1
ATOM 567 N N . GLY A 1 71 ? -7.785 19.923 12.858 1.00 86.12 71 GLY A N 1
ATOM 568 C CA . GLY A 1 71 ? -6.853 20.916 12.316 1.00 86.12 71 GLY A CA 1
ATOM 569 C C . GLY A 1 71 ? -5.418 20.409 12.145 1.00 86.12 71 GLY A C 1
ATOM 570 O O . GLY A 1 71 ? -4.549 21.163 11.720 1.00 86.12 71 GLY A O 1
ATOM 571 N N . LYS A 1 72 ? -5.143 19.141 12.474 1.00 83.19 72 LYS A N 1
ATOM 572 C CA . LYS A 1 72 ? -3.792 18.580 12.416 1.00 83.19 72 LYS A CA 1
ATOM 573 C C . LYS A 1 72 ? -3.403 18.244 10.972 1.00 83.19 72 LYS A C 1
ATOM 575 O O . LYS A 1 72 ? -4.224 17.644 10.265 1.00 83.19 72 LYS A O 1
ATOM 580 N N . PRO A 1 73 ? -2.170 18.570 10.549 1.00 83.81 73 PRO A N 1
ATOM 581 C CA . PRO A 1 73 ? -1.667 18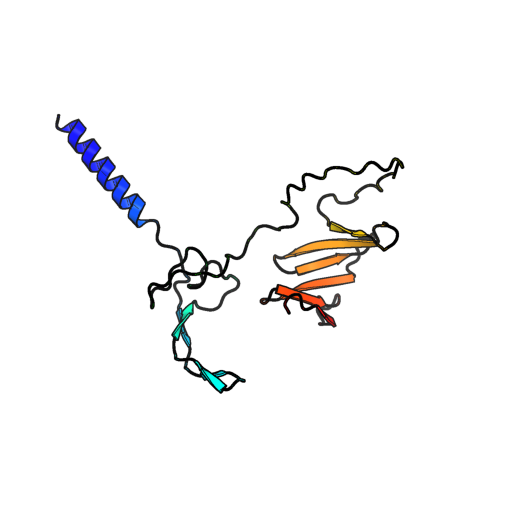.165 9.247 1.00 83.81 73 PRO A CA 1
ATOM 582 C C . PRO A 1 73 ? -1.433 16.652 9.203 1.00 83.81 73 PRO A C 1
ATOM 584 O O . PRO A 1 73 ? -1.112 16.010 10.209 1.00 83.81 73 PRO A O 1
ATOM 587 N N . GLY A 1 74 ? -1.593 16.082 8.015 1.00 81.81 74 GLY A N 1
ATOM 588 C CA . GLY A 1 74 ? -1.206 14.717 7.724 1.00 81.81 74 GLY A CA 1
ATOM 589 C C . GLY A 1 74 ? 0.312 14.550 7.715 1.00 81.81 74 GLY A C 1
ATOM 590 O O . GLY A 1 74 ? 1.067 15.476 7.427 1.00 81.81 74 GLY A O 1
ATOM 591 N N . TRP A 1 75 ? 0.751 13.344 8.043 1.00 83.62 75 TRP A N 1
ATOM 592 C CA . TRP A 1 75 ? 2.151 12.983 8.274 1.00 83.62 75 TRP A CA 1
ATOM 593 C C . TRP A 1 75 ? 2.551 11.678 7.575 1.00 83.62 75 TRP A C 1
ATOM 595 O O . TRP A 1 75 ? 3.729 11.344 7.518 1.00 83.62 75 TRP A O 1
ATOM 605 N N . ILE A 1 76 ? 1.588 10.939 7.022 1.00 77.56 76 ILE A N 1
ATOM 606 C CA . ILE A 1 76 ? 1.834 9.716 6.262 1.00 77.56 76 ILE A CA 1
ATOM 607 C C . ILE A 1 76 ? 2.115 10.093 4.810 1.00 77.56 76 ILE A C 1
ATOM 609 O O . ILE A 1 76 ? 1.343 10.831 4.200 1.00 77.56 76 ILE A O 1
ATOM 613 N N . SER A 1 77 ? 3.200 9.585 4.236 1.00 81.25 77 SER A N 1
ATOM 614 C CA . SER A 1 77 ? 3.538 9.838 2.835 1.00 81.25 77 SER A CA 1
ATOM 615 C C . SER A 1 77 ? 2.401 9.452 1.884 1.00 81.25 77 SER A C 1
ATOM 617 O O . SER A 1 77 ? 1.646 8.504 2.124 1.00 81.25 77 SER A O 1
ATOM 619 N N . ARG A 1 78 ? 2.285 10.214 0.793 1.00 82.69 78 ARG A N 1
ATOM 620 C CA . ARG A 1 78 ? 1.370 9.906 -0.308 1.00 82.69 78 ARG A CA 1
ATOM 621 C C . ARG A 1 78 ? 1.720 8.555 -0.923 1.00 82.69 78 ARG A C 1
ATOM 623 O O . ARG A 1 78 ? 2.878 8.140 -0.916 1.00 82.69 78 ARG A O 1
ATOM 630 N N . ASP A 1 79 ? 0.712 7.889 -1.473 1.00 74.94 79 ASP A N 1
ATOM 631 C CA . ASP A 1 79 ? 0.952 6.791 -2.394 1.00 74.94 79 ASP A CA 1
ATOM 632 C C . ASP A 1 79 ? 1.700 7.372 -3.593 1.00 74.94 79 ASP A C 1
ATOM 634 O O . ASP A 1 79 ? 1.146 8.140 -4.389 1.00 74.94 79 ASP A O 1
ATOM 638 N N . ASN A 1 80 ? 2.976 7.025 -3.702 1.00 62.62 80 ASN A N 1
ATOM 639 C CA . ASN A 1 80 ? 3.756 7.351 -4.875 1.00 62.62 80 ASN A CA 1
ATOM 640 C C . ASN A 1 80 ? 3.198 6.524 -6.031 1.00 62.62 80 ASN A C 1
ATOM 642 O O . ASN A 1 80 ? 3.271 5.301 -6.035 1.00 62.62 80 ASN A O 1
ATOM 646 N N . ASN A 1 81 ? 2.644 7.207 -7.029 1.00 49.41 81 ASN A N 1
ATOM 647 C CA . ASN A 1 81 ? 2.338 6.601 -8.325 1.00 49.41 81 ASN A CA 1
ATOM 648 C C . ASN A 1 81 ? 3.608 6.480 -9.195 1.00 49.41 81 ASN A C 1
ATOM 650 O O . ASN A 1 81 ? 3.521 6.216 -10.390 1.00 49.41 81 ASN A O 1
ATOM 654 N N . TYR A 1 82 ? 4.777 6.707 -8.592 1.00 39.09 82 TYR A N 1
ATOM 655 C CA . TYR A 1 82 ? 6.080 6.503 -9.193 1.00 39.09 82 TYR A CA 1
ATOM 656 C C . TYR A 1 82 ? 6.566 5.107 -8.834 1.00 39.09 82 TYR A C 1
ATOM 658 O O . TYR A 1 82 ? 6.736 4.772 -7.663 1.00 39.09 82 TYR A O 1
ATOM 666 N N . ASN A 1 83 ? 6.791 4.309 -9.870 1.00 39.94 83 ASN A N 1
ATOM 667 C CA . ASN A 1 83 ? 7.580 3.099 -9.781 1.00 39.94 83 ASN A CA 1
ATOM 668 C C . ASN A 1 83 ? 9.011 3.499 -9.380 1.00 39.94 83 ASN A C 1
ATOM 670 O O . ASN A 1 83 ? 9.754 4.055 -10.188 1.00 39.94 83 ASN A O 1
ATOM 674 N N . THR A 1 84 ? 9.387 3.264 -8.124 1.00 38.28 84 THR A N 1
ATOM 675 C CA . THR A 1 84 ? 10.702 3.631 -7.568 1.00 38.28 84 THR A CA 1
ATOM 676 C C . THR A 1 84 ? 11.851 2.763 -8.092 1.00 38.28 84 THR A C 1
ATOM 678 O O . THR A 1 84 ? 12.960 2.874 -7.590 1.00 38.28 84 THR A O 1
ATOM 681 N N . LEU A 1 85 ? 11.616 1.934 -9.114 1.00 38.88 85 LEU A N 1
ATOM 682 C CA . LEU A 1 85 ? 12.668 1.264 -9.884 1.00 38.88 85 LEU A CA 1
ATOM 683 C C . LEU A 1 85 ? 13.179 2.093 -11.074 1.00 38.88 85 LEU A C 1
ATOM 685 O O . LEU A 1 85 ? 14.082 1.647 -11.770 1.00 38.88 85 LEU A O 1
ATOM 689 N N . TYR A 1 86 ? 12.635 3.293 -11.308 1.00 33.25 86 TYR A N 1
ATOM 690 C CA . TYR A 1 86 ? 13.033 4.136 -12.444 1.00 33.25 86 TYR A CA 1
ATOM 691 C C . TYR A 1 86 ? 13.719 5.451 -12.082 1.00 33.25 86 TYR A C 1
ATOM 693 O O . TYR A 1 86 ? 13.998 6.236 -12.981 1.00 33.25 86 TYR A O 1
ATOM 701 N N . TYR A 1 87 ? 14.021 5.717 -10.811 1.00 33.12 87 TYR A N 1
ATOM 702 C CA . TYR A 1 87 ? 14.832 6.889 -10.483 1.00 33.12 87 TYR A CA 1
ATOM 703 C C . TYR A 1 87 ? 15.623 6.688 -9.196 1.00 33.12 87 TYR A C 1
ATOM 705 O O . TYR A 1 87 ? 15.234 7.092 -8.103 1.00 33.12 87 TYR A O 1
ATOM 713 N N . THR A 1 88 ? 16.775 6.062 -9.361 1.00 32.72 88 THR A N 1
ATOM 714 C CA . THR A 1 88 ? 17.933 6.318 -8.520 1.00 32.72 88 THR A CA 1
ATOM 715 C C . THR A 1 88 ? 19.027 6.736 -9.480 1.00 32.72 88 THR A C 1
ATOM 717 O O . THR A 1 88 ? 19.532 5.900 -10.231 1.00 32.72 88 THR A O 1
ATOM 720 N N . ASP A 1 89 ? 19.372 8.022 -9.473 1.00 35.25 89 ASP A N 1
ATOM 721 C CA . ASP A 1 89 ? 20.670 8.486 -9.947 1.00 35.25 89 ASP A CA 1
ATOM 722 C C . ASP A 1 89 ? 21.730 7.824 -9.054 1.00 35.25 89 ASP A C 1
ATOM 724 O O . ASP A 1 89 ? 22.234 8.411 -8.097 1.00 35.25 89 ASP A O 1
ATOM 728 N N . TYR A 1 90 ? 22.032 6.552 -9.315 1.00 33.09 90 TYR A N 1
ATOM 729 C CA . TYR A 1 90 ? 23.276 5.972 -8.861 1.00 33.09 90 TYR A CA 1
ATOM 730 C C . TYR A 1 90 ? 24.345 6.593 -9.745 1.00 33.09 90 TYR A C 1
ATOM 732 O O . TYR A 1 90 ? 24.581 6.170 -10.875 1.00 33.09 90 TYR A O 1
ATOM 740 N N . THR A 1 91 ? 25.018 7.605 -9.208 1.00 30.86 91 THR A N 1
ATOM 741 C CA . THR A 1 91 ? 26.407 7.879 -9.556 1.00 30.86 91 THR A CA 1
ATOM 742 C C . THR A 1 91 ? 27.222 6.639 -9.189 1.00 30.86 91 THR A C 1
ATOM 744 O O . THR A 1 91 ? 27.829 6.531 -8.126 1.00 30.86 91 THR A O 1
ATOM 747 N N . TYR A 1 92 ? 27.170 5.647 -10.074 1.00 29.27 92 TYR A N 1
ATOM 748 C CA . TYR A 1 92 ? 27.998 4.462 -10.022 1.00 29.27 92 TYR A CA 1
ATOM 749 C C . TYR A 1 92 ? 29.417 4.900 -10.371 1.00 29.27 92 TYR A C 1
ATOM 751 O O . TYR A 1 92 ? 29.726 5.199 -11.523 1.00 29.27 92 TYR A O 1
ATOM 759 N N . SER A 1 93 ? 30.268 4.999 -9.354 1.00 30.67 93 SER A N 1
ATOM 760 C CA . SER A 1 93 ? 31.711 5.077 -9.549 1.00 30.67 93 SER A CA 1
ATOM 761 C C . SER A 1 93 ? 32.180 3.653 -9.869 1.00 30.67 93 SER A C 1
ATOM 763 O O . SER A 1 93 ? 32.148 2.808 -8.966 1.00 30.67 93 SER A O 1
ATOM 765 N N . PRO A 1 94 ? 32.532 3.320 -11.126 1.00 33.72 94 PRO A N 1
ATOM 766 C CA . PRO A 1 94 ? 32.817 1.945 -11.491 1.00 33.72 94 PRO A CA 1
ATOM 767 C C . PRO A 1 94 ? 34.157 1.549 -10.884 1.00 33.72 94 PRO A C 1
ATOM 769 O O . PRO A 1 94 ? 35.183 2.171 -11.162 1.00 33.72 94 PRO A O 1
ATOM 772 N N . LYS A 1 95 ? 34.170 0.487 -10.075 1.00 34.66 95 LYS A N 1
ATOM 773 C CA . LYS A 1 95 ? 35.409 -0.252 -9.841 1.00 34.66 95 LYS A CA 1
ATOM 774 C C . LYS A 1 95 ? 35.655 -1.123 -11.062 1.00 34.66 95 LYS A C 1
ATOM 776 O O . LYS A 1 95 ? 34.924 -2.074 -11.314 1.00 34.66 95 LYS A O 1
ATOM 781 N N . THR A 1 96 ? 36.674 -0.745 -11.820 1.00 33.75 96 THR A N 1
ATOM 782 C CA . 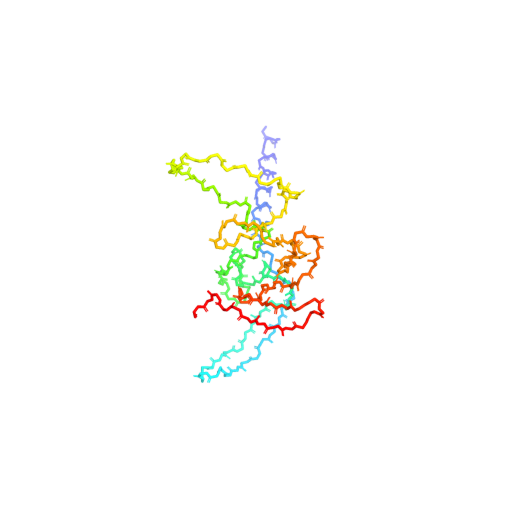THR A 1 96 ? 37.166 -1.455 -12.994 1.00 33.75 96 THR A CA 1
ATOM 783 C C . THR A 1 96 ? 37.600 -2.867 -12.616 1.00 33.75 96 THR A C 1
ATOM 785 O O . THR A 1 96 ? 38.617 -3.046 -11.949 1.00 33.75 96 THR A O 1
ATOM 788 N N . TYR A 1 97 ? 36.861 -3.860 -13.096 1.00 31.05 97 TYR A N 1
ATOM 789 C CA . TYR A 1 97 ? 37.403 -5.184 -13.362 1.00 31.05 97 TYR A CA 1
ATOM 790 C C . TYR A 1 97 ? 37.169 -5.469 -14.841 1.00 31.05 97 TYR A C 1
ATOM 792 O O . TYR A 1 97 ? 36.038 -5.493 -15.319 1.00 31.05 97 TYR A O 1
ATOM 800 N N . ASN A 1 98 ? 38.278 -5.569 -15.570 1.00 41.59 98 ASN A N 1
ATOM 801 C CA . ASN A 1 98 ? 38.300 -5.890 -16.985 1.00 41.59 98 ASN A CA 1
ATOM 802 C C . ASN A 1 98 ? 37.952 -7.369 -17.152 1.00 41.59 98 ASN A C 1
ATOM 804 O O . ASN A 1 98 ? 38.821 -8.199 -16.935 1.00 41.59 98 ASN A O 1
ATOM 808 N N . GLU A 1 99 ? 36.725 -7.675 -17.560 1.00 35.41 99 GLU A N 1
ATOM 809 C CA . GLU A 1 99 ? 36.409 -8.884 -18.327 1.00 35.41 99 GLU A CA 1
ATOM 810 C C . GLU A 1 99 ? 35.251 -8.558 -19.287 1.00 35.41 99 GLU A C 1
ATOM 812 O O . GLU A 1 99 ? 34.279 -7.913 -18.872 1.00 35.41 99 GLU A O 1
ATOM 817 N N . PRO A 1 100 ? 35.324 -8.936 -20.576 1.00 37.34 100 PRO A N 1
ATOM 818 C CA . PRO A 1 100 ? 34.296 -8.609 -21.548 1.00 37.34 100 PRO A CA 1
ATOM 819 C C . PRO A 1 100 ? 33.114 -9.571 -21.385 1.00 37.34 100 PRO A C 1
ATOM 821 O O . PRO A 1 100 ? 32.990 -10.559 -22.106 1.00 37.34 100 PRO A O 1
ATOM 824 N N . TYR A 1 101 ? 32.221 -9.272 -20.442 1.00 37.16 101 TYR A N 1
ATOM 825 C CA . TYR A 1 101 ? 30.928 -9.943 -20.365 1.00 37.16 101 TYR A CA 1
ATOM 826 C C . TYR A 1 101 ? 30.044 -9.481 -21.525 1.00 37.16 101 TYR A C 1
ATOM 828 O O . TYR A 1 101 ? 29.608 -8.330 -21.610 1.00 37.16 101 TYR A O 1
ATOM 836 N N . VAL A 1 102 ? 29.797 -10.406 -22.451 1.00 39.19 102 VAL A N 1
ATOM 837 C CA . VAL A 1 102 ? 28.806 -10.256 -23.513 1.00 39.19 102 VAL A CA 1
ATOM 838 C C . VAL A 1 102 ? 27.430 -10.303 -22.858 1.00 39.19 102 VAL A C 1
ATOM 840 O O . VAL A 1 102 ? 26.924 -11.374 -22.541 1.00 39.19 102 VAL A O 1
ATOM 843 N N . ASN A 1 103 ? 26.847 -9.123 -22.648 1.00 43.69 103 ASN A N 1
ATOM 844 C CA . ASN A 1 103 ? 25.472 -8.942 -22.190 1.00 43.69 103 ASN A CA 1
ATOM 845 C C . ASN A 1 103 ? 24.529 -9.801 -23.060 1.00 43.69 103 ASN A C 1
ATOM 847 O O . ASN A 1 103 ? 24.444 -9.546 -24.273 1.00 43.69 103 ASN A O 1
ATOM 851 N N . PRO A 1 104 ? 23.830 -10.813 -22.515 1.00 50.75 104 PRO A N 1
ATOM 852 C CA . PRO A 1 104 ? 22.824 -11.511 -23.289 1.00 50.75 104 PRO A CA 1
ATOM 853 C C . PRO A 1 104 ? 21.740 -10.490 -23.641 1.00 50.75 104 PRO A C 1
ATOM 855 O O . PRO A 1 104 ? 21.274 -9.728 -22.800 1.00 50.75 104 PRO A O 1
ATOM 858 N N . LYS A 1 105 ? 21.413 -10.413 -24.934 1.00 52.03 105 LYS A N 1
ATOM 859 C CA . LYS A 1 105 ? 20.373 -9.549 -25.510 1.00 52.03 105 LYS A CA 1
ATOM 860 C C . LYS A 1 105 ? 19.182 -9.419 -24.555 1.00 52.03 105 LYS A C 1
ATOM 862 O O . LYS A 1 105 ? 18.391 -10.352 -24.439 1.00 52.03 105 LYS A O 1
ATOM 867 N N . ILE A 1 106 ? 19.028 -8.241 -23.955 1.00 55.88 106 ILE A N 1
ATOM 868 C CA . ILE A 1 106 ? 17.829 -7.851 -23.216 1.00 55.88 106 ILE A CA 1
ATOM 869 C C . ILE A 1 106 ? 16.644 -7.986 -24.186 1.00 55.88 106 ILE A C 1
ATOM 871 O O . ILE A 1 106 ? 16.466 -7.153 -25.076 1.00 55.88 106 ILE A O 1
ATOM 875 N N . LYS A 1 107 ? 15.873 -9.077 -24.075 1.00 66.06 107 LYS A N 1
ATOM 876 C CA . LYS A 1 107 ? 14.743 -9.377 -24.977 1.00 66.06 107 LYS A CA 1
ATOM 877 C C . LYS A 1 107 ? 13.645 -8.322 -24.833 1.00 66.06 107 LYS A C 1
ATOM 879 O O . LYS A 1 107 ? 13.060 -7.891 -25.823 1.00 66.06 107 LYS A O 1
ATOM 884 N N . TYR A 1 108 ? 13.424 -7.877 -23.598 1.00 67.38 108 TYR A N 1
ATOM 885 C CA . TYR A 1 108 ? 12.477 -6.828 -23.231 1.00 67.38 108 TYR A CA 1
ATOM 886 C C . TYR A 1 108 ? 13.165 -5.781 -22.345 1.00 67.38 108 TYR A C 1
ATOM 888 O O . TYR A 1 108 ? 13.520 -6.112 -21.212 1.00 67.38 108 TYR A O 1
ATOM 896 N N . PRO A 1 109 ? 13.368 -4.540 -22.824 1.00 71.62 109 PRO A N 1
ATOM 897 C CA . PRO A 1 109 ? 14.064 -3.492 -22.070 1.00 71.62 109 PRO A CA 1
ATOM 898 C C . PRO A 1 109 ? 13.239 -2.904 -20.918 1.00 71.62 109 PRO A C 1
ATOM 900 O O . PRO A 1 109 ? 13.760 -2.171 -20.087 1.00 71.62 109 PRO A O 1
ATOM 903 N N . ASP A 1 110 ? 11.945 -3.206 -20.860 1.00 72.69 110 ASP A N 1
ATOM 904 C CA . ASP A 1 110 ? 10.990 -2.689 -19.884 1.00 72.69 110 ASP A CA 1
ATOM 905 C C . ASP A 1 110 ? 10.664 -3.703 -18.766 1.00 72.69 110 ASP A C 1
ATOM 907 O O . ASP A 1 110 ? 9.596 -3.628 -18.149 1.00 72.69 110 ASP A O 1
ATOM 911 N N . ARG A 1 111 ? 11.541 -4.699 -18.553 1.00 77.38 111 ARG A N 1
ATOM 912 C CA . ARG A 1 111 ? 11.406 -5.821 -17.596 1.00 77.38 111 ARG A CA 1
ATOM 913 C C . ARG A 1 111 ? 12.567 -5.783 -16.611 1.00 77.38 111 ARG A C 1
ATOM 915 O O . ARG A 1 111 ? 13.646 -5.306 -16.946 1.00 77.38 111 ARG A O 1
ATOM 922 N N . ILE A 1 112 ? 12.328 -6.287 -15.403 1.00 83.19 112 ILE A N 1
ATOM 923 C CA . ILE A 1 112 ? 13.361 -6.405 -14.368 1.00 83.19 112 ILE A CA 1
ATOM 924 C C . ILE A 1 112 ? 13.800 -7.859 -14.342 1.00 83.19 112 ILE A C 1
ATOM 926 O O . ILE A 1 112 ? 13.013 -8.708 -13.932 1.00 83.19 112 ILE A O 1
ATOM 930 N N . TYR A 1 113 ? 15.012 -8.142 -14.799 1.00 84.19 113 TYR A N 1
ATOM 931 C CA . TYR A 1 113 ? 15.572 -9.488 -14.749 1.00 84.19 113 TYR A CA 1
ATOM 932 C C . TYR A 1 113 ? 16.117 -9.769 -13.349 1.00 84.19 113 TYR A C 1
ATOM 934 O O . TYR A 1 113 ? 16.564 -8.860 -12.647 1.00 84.19 113 TYR A O 1
ATOM 942 N N . VAL A 1 114 ? 15.987 -11.020 -12.921 1.00 85.06 114 VAL A N 1
ATOM 943 C CA . VAL A 1 114 ? 16.489 -11.515 -11.642 1.00 85.06 114 VAL A CA 1
ATOM 944 C C . VAL A 1 114 ? 17.627 -12.476 -11.938 1.00 85.06 114 VAL A C 1
ATOM 946 O O . VAL A 1 114 ? 17.419 -13.528 -12.555 1.00 85.06 114 VAL A O 1
ATOM 949 N N . GLU A 1 115 ? 18.808 -12.090 -11.477 1.00 83.25 115 GLU A N 1
ATOM 950 C CA . GLU A 1 115 ? 20.034 -12.870 -11.583 1.00 83.25 115 GLU A CA 1
ATOM 951 C C . GLU A 1 115 ? 20.083 -13.961 -10.503 1.00 83.25 115 GLU A C 1
ATOM 953 O O . GLU A 1 115 ? 19.604 -13.776 -9.378 1.00 83.25 115 GLU A O 1
ATOM 958 N N . ASP A 1 116 ? 20.659 -15.109 -10.854 1.00 78.44 116 ASP A N 1
ATOM 959 C CA . ASP A 1 116 ? 21.060 -16.138 -9.898 1.00 78.44 116 ASP A CA 1
ATOM 960 C C . ASP A 1 116 ? 22.413 -15.824 -9.232 1.00 78.44 116 ASP A C 1
ATOM 962 O O . ASP A 1 116 ? 23.060 -14.810 -9.487 1.00 78.44 116 ASP A O 1
ATOM 966 N N . GLU A 1 117 ? 22.864 -16.726 -8.360 1.00 79.50 117 GLU A N 1
ATOM 967 C CA . GLU A 1 117 ? 24.159 -16.646 -7.669 1.00 79.50 117 GLU A CA 1
ATOM 968 C C . GLU A 1 117 ? 25.389 -16.682 -8.595 1.00 79.50 117 GLU A C 1
ATOM 970 O O . GLU A 1 117 ? 26.499 -16.383 -8.151 1.00 79.50 117 GLU A O 1
ATOM 975 N N . TYR A 1 118 ? 25.200 -17.013 -9.873 1.00 73.81 118 TYR A N 1
ATOM 976 C CA . TYR A 1 118 ? 26.232 -17.048 -10.904 1.00 73.81 118 TYR A CA 1
ATOM 977 C C . TYR A 1 118 ? 26.123 -15.872 -11.891 1.00 73.81 118 TYR A C 1
ATOM 979 O O . TYR A 1 118 ? 26.918 -15.803 -12.829 1.00 73.81 118 TYR A O 1
ATOM 987 N N . GLY A 1 119 ? 25.177 -14.947 -11.681 1.00 73.12 119 GLY A N 1
ATOM 988 C CA . GLY A 1 119 ? 24.951 -13.780 -12.537 1.00 73.12 119 GLY A CA 1
ATOM 989 C C . GLY A 1 119 ? 24.179 -14.082 -13.824 1.00 73.12 119 GLY A C 1
ATOM 990 O O . GLY A 1 119 ? 24.209 -13.276 -14.752 1.00 73.12 119 GLY A O 1
ATOM 991 N N . ASN A 1 120 ? 23.513 -15.237 -13.922 1.00 77.12 120 ASN A N 1
ATOM 992 C CA . ASN A 1 120 ? 22.647 -15.539 -15.059 1.00 77.12 120 ASN A CA 1
ATOM 993 C C . ASN A 1 120 ? 21.221 -15.078 -14.773 1.00 77.12 120 ASN A C 1
ATOM 995 O O . ASN A 1 120 ? 20.661 -15.373 -13.716 1.00 77.12 120 ASN A O 1
ATOM 999 N N . ASP A 1 121 ? 20.591 -14.437 -15.755 1.00 82.44 121 ASP A N 1
ATOM 1000 C CA . ASP A 1 121 ? 19.157 -14.174 -15.710 1.00 82.44 121 ASP A CA 1
ATOM 1001 C C . ASP A 1 121 ? 18.387 -15.498 -15.649 1.00 82.44 121 ASP A C 1
ATOM 1003 O O . ASP A 1 121 ? 18.582 -16.391 -16.475 1.00 82.44 121 ASP A O 1
ATOM 1007 N N . THR A 1 122 ? 17.475 -15.622 -14.688 1.00 83.12 122 THR A N 1
ATOM 1008 C CA . THR A 1 122 ? 16.646 -16.832 -14.529 1.00 83.12 122 THR A CA 1
ATOM 1009 C C . THR A 1 122 ? 15.163 -16.548 -14.684 1.00 83.12 122 THR A C 1
ATOM 1011 O O . THR A 1 122 ? 14.416 -17.356 -15.237 1.00 83.12 122 THR A O 1
ATOM 1014 N N . THR A 1 123 ? 14.730 -15.381 -14.218 1.00 90.75 123 THR A N 1
ATOM 1015 C CA . THR A 1 123 ? 13.342 -14.927 -14.284 1.00 90.75 123 THR A CA 1
ATOM 1016 C C . THR A 1 123 ? 13.298 -13.431 -14.540 1.00 90.75 123 THR A C 1
ATOM 1018 O O . THR A 1 123 ? 14.301 -12.733 -14.400 1.00 90.75 123 THR A O 1
ATOM 1021 N N . TYR A 1 124 ? 12.126 -12.921 -14.903 1.00 89.75 124 TYR A N 1
ATOM 1022 C CA . TYR A 1 124 ? 11.893 -11.486 -14.930 1.00 89.75 124 TYR A CA 1
ATOM 1023 C C . TYR A 1 124 ? 10.565 -11.112 -14.276 1.00 89.75 124 TYR A C 1
ATOM 1025 O O . TYR A 1 124 ? 9.594 -11.872 -14.275 1.00 89.75 124 TYR A O 1
ATOM 1033 N N . LEU A 1 125 ? 10.507 -9.897 -13.737 1.00 92.38 125 LEU A N 1
ATOM 1034 C CA . LEU A 1 125 ? 9.289 -9.301 -13.216 1.00 92.38 125 LEU A CA 1
ATOM 1035 C C . LEU A 1 125 ? 8.646 -8.413 -14.278 1.00 92.38 125 LEU A C 1
ATOM 1037 O O . LEU A 1 125 ? 9.289 -7.559 -14.898 1.00 92.38 125 LEU A O 1
ATOM 1041 N N . LYS A 1 126 ? 7.331 -8.569 -14.420 1.00 88.19 126 LYS A N 1
ATOM 1042 C CA . LYS A 1 126 ? 6.467 -7.682 -15.197 1.00 88.19 126 LYS A CA 1
ATOM 1043 C C . LYS A 1 126 ? 5.396 -7.103 -14.288 1.00 88.19 126 LYS A C 1
ATOM 1045 O O . LYS A 1 126 ? 4.642 -7.837 -13.650 1.00 88.19 126 LYS A O 1
ATOM 1050 N N . MET A 1 127 ? 5.304 -5.778 -14.256 1.00 86.38 127 MET A N 1
ATOM 1051 C CA . MET A 1 127 ? 4.231 -5.089 -13.546 1.00 86.38 127 MET A CA 1
ATOM 1052 C C . MET A 1 127 ? 2.885 -5.401 -14.209 1.00 86.38 127 MET A C 1
ATOM 1054 O O . MET A 1 127 ? 2.730 -5.220 -15.418 1.00 86.38 127 MET A O 1
ATOM 1058 N N . LEU A 1 128 ? 1.923 -5.870 -13.417 1.00 82.81 128 LEU A N 1
ATOM 1059 C CA . LEU A 1 128 ? 0.550 -6.127 -13.862 1.00 82.81 128 LEU A CA 1
ATOM 1060 C C . LEU A 1 128 ? -0.393 -5.032 -13.371 1.00 82.81 128 LEU A C 1
ATOM 1062 O O . LEU A 1 128 ? -1.246 -4.562 -14.118 1.00 82.81 128 LEU A O 1
ATOM 1066 N N . ASP A 1 129 ? -0.196 -4.588 -12.131 1.00 83.56 129 ASP A N 1
ATOM 1067 C CA . ASP A 1 129 ? -0.864 -3.426 -11.559 1.00 83.56 129 ASP A CA 1
ATOM 1068 C C . ASP A 1 129 ? 0.062 -2.711 -10.555 1.00 83.56 129 ASP A C 1
ATOM 1070 O O . ASP A 1 129 ? 1.231 -3.062 -10.401 1.00 83.56 129 ASP A O 1
ATOM 1074 N N . LYS A 1 130 ? -0.455 -1.694 -9.851 1.00 80.44 130 LYS A N 1
ATOM 1075 C CA . LYS A 1 130 ? 0.329 -0.872 -8.910 1.00 80.44 130 LYS A CA 1
ATOM 1076 C C . LYS A 1 130 ? 0.993 -1.654 -7.770 1.00 80.44 130 LYS A C 1
ATOM 1078 O O . LYS A 1 130 ? 1.892 -1.121 -7.126 1.00 80.44 130 LYS A O 1
ATOM 1083 N N . ARG A 1 131 ? 0.493 -2.841 -7.430 1.00 85.06 131 ARG A N 1
ATOM 1084 C CA . ARG A 1 131 ? 0.932 -3.647 -6.283 1.00 85.06 131 ARG A CA 1
ATOM 1085 C C . ARG A 1 131 ? 1.199 -5.103 -6.652 1.00 85.06 131 ARG A C 1
ATOM 1087 O O . ARG A 1 131 ? 1.675 -5.824 -5.783 1.00 85.06 131 ARG A O 1
ATOM 1094 N N . THR A 1 132 ? 0.941 -5.509 -7.890 1.00 87.62 132 THR A N 1
ATOM 1095 C CA . THR A 1 132 ? 1.079 -6.883 -8.367 1.00 87.62 132 THR A CA 1
ATOM 1096 C C . THR A 1 132 ? 2.085 -6.963 -9.506 1.00 87.62 132 THR A C 1
ATOM 1098 O O . THR A 1 132 ? 1.956 -6.298 -10.538 1.00 87.62 132 THR A O 1
ATOM 1101 N N . PHE A 1 133 ? 3.060 -7.842 -9.332 1.00 94.75 133 PHE A N 1
ATOM 1102 C CA . PHE A 1 133 ? 4.065 -8.199 -10.315 1.00 94.75 133 PHE A CA 1
ATOM 1103 C C . PHE A 1 133 ? 3.893 -9.675 -10.656 1.00 94.75 133 PHE A C 1
ATOM 1105 O O . PHE A 1 133 ? 3.767 -10.509 -9.761 1.00 94.75 133 PHE A O 1
ATOM 1112 N N . GLY A 1 134 ? 3.881 -10.003 -11.943 1.00 94.56 134 GLY A N 1
ATOM 1113 C CA . GLY A 1 134 ? 4.050 -11.384 -12.378 1.00 94.56 134 GLY A CA 1
ATOM 1114 C C . GLY A 1 134 ? 5.537 -11.707 -12.462 1.00 94.56 134 GLY A C 1
ATOM 1115 O O . GLY A 1 134 ? 6.307 -10.893 -12.976 1.00 94.56 134 GLY A O 1
ATOM 1116 N N . ILE A 1 135 ? 5.920 -12.871 -11.952 1.00 95.31 135 ILE A N 1
ATOM 1117 C CA . ILE A 1 135 ? 7.254 -13.453 -12.088 1.00 95.31 135 ILE A CA 1
ATOM 1118 C C . ILE A 1 135 ? 7.174 -14.461 -13.228 1.00 95.31 135 ILE A C 1
ATOM 1120 O O . ILE A 1 135 ? 6.386 -15.404 -13.150 1.00 95.31 135 ILE A O 1
ATOM 1124 N N . TYR A 1 136 ? 7.959 -14.242 -14.275 1.00 93.31 136 TYR A N 1
ATOM 1125 C CA . TYR A 1 136 ? 7.969 -15.053 -15.486 1.00 93.31 136 TYR A CA 1
ATOM 1126 C C . TYR A 1 136 ? 9.319 -15.737 -15.656 1.00 93.31 136 TYR A C 1
ATOM 1128 O O . TYR A 1 136 ? 10.347 -15.190 -15.253 1.00 93.31 136 TYR A O 1
ATOM 1136 N N . ASP A 1 137 ? 9.321 -16.908 -16.279 1.00 91.50 137 ASP A N 1
ATOM 1137 C CA . ASP A 1 137 ? 10.553 -17.502 -16.786 1.00 91.50 137 ASP A CA 1
ATOM 1138 C C . ASP A 1 137 ? 11.028 -16.784 -18.067 1.00 91.50 137 ASP A C 1
ATOM 1140 O O . ASP A 1 137 ? 10.343 -15.928 -18.636 1.00 91.50 137 ASP A O 1
ATOM 1144 N N . LEU A 1 138 ? 12.212 -17.145 -18.567 1.00 87.12 138 LEU A N 1
ATOM 1145 C CA . LEU A 1 138 ? 12.744 -16.574 -19.813 1.00 87.12 138 LEU A CA 1
ATOM 1146 C C . LEU A 1 138 ? 11.995 -17.025 -21.087 1.00 87.12 138 LEU A C 1
ATOM 1148 O O . LEU A 1 138 ? 12.275 -16.517 -22.179 1.00 87.12 138 LEU A O 1
ATOM 1152 N N . LYS A 1 139 ? 11.048 -17.965 -20.971 1.00 88.12 139 LYS A N 1
ATOM 1153 C CA . LYS A 1 139 ? 10.167 -18.426 -22.055 1.00 88.12 139 LYS A CA 1
ATOM 1154 C C . LYS A 1 139 ? 8.826 -17.689 -22.077 1.00 88.12 139 LYS A C 1
ATOM 1156 O O . LYS A 1 139 ? 7.999 -17.998 -22.929 1.00 88.12 139 LYS A O 1
ATOM 1161 N N . ASP A 1 140 ? 8.658 -16.672 -21.230 1.00 88.56 140 ASP A N 1
ATOM 1162 C CA . ASP A 1 140 ? 7.437 -15.876 -21.080 1.00 88.56 140 ASP A CA 1
ATOM 1163 C C . ASP A 1 140 ? 6.270 -16.631 -20.408 1.00 88.56 140 ASP A C 1
ATOM 1165 O O . ASP A 1 140 ? 5.111 -16.226 -20.529 1.00 88.56 140 ASP A O 1
ATOM 1169 N N . GLU A 1 141 ? 6.561 -17.688 -19.644 1.00 91.38 141 GLU A N 1
ATOM 1170 C CA . GLU A 1 141 ? 5.581 -18.411 -18.831 1.00 91.38 141 GLU A CA 1
ATOM 1171 C C . GLU A 1 141 ? 5.488 -17.812 -17.422 1.00 91.38 141 GLU A C 1
ATOM 1173 O O . GLU A 1 141 ? 6.491 -17.612 -16.736 1.00 91.38 141 GLU A O 1
ATOM 1178 N N . LEU A 1 142 ? 4.265 -17.511 -16.974 1.00 93.69 142 LEU A N 1
ATOM 1179 C CA . LEU A 1 142 ? 4.021 -16.999 -15.627 1.00 93.69 142 LEU A CA 1
ATOM 1180 C C . LEU A 1 142 ? 4.244 -18.112 -14.596 1.00 93.69 142 LEU A C 1
ATOM 1182 O O . LEU A 1 142 ? 3.574 -19.141 -14.635 1.00 93.69 142 LEU A O 1
ATOM 1186 N N . ILE A 1 143 ? 5.111 -17.850 -13.622 1.00 95.44 143 ILE A N 1
ATOM 1187 C CA . ILE A 1 143 ? 5.436 -18.781 -12.539 1.00 95.44 143 ILE A CA 1
ATOM 1188 C C . ILE A 1 143 ? 4.653 -18.430 -11.268 1.00 95.44 143 ILE A C 1
ATOM 1190 O O . ILE A 1 143 ? 4.062 -19.302 -10.637 1.00 95.44 143 ILE A O 1
ATOM 1194 N N . LEU A 1 144 ? 4.662 -17.154 -10.866 1.00 95.38 144 LEU A N 1
ATOM 1195 C CA . LEU A 1 144 ? 4.117 -16.683 -9.586 1.00 95.38 144 LEU A CA 1
ATOM 1196 C C . LEU A 1 144 ? 3.621 -15.239 -9.688 1.00 95.38 144 LEU A C 1
ATOM 1198 O O . LEU A 1 144 ? 4.052 -14.477 -10.556 1.00 95.38 144 LEU A O 1
ATOM 1202 N N . TYR A 1 145 ? 2.801 -14.828 -8.724 1.00 93.31 145 TYR A N 1
ATOM 1203 C CA . TYR A 1 145 ? 2.544 -13.416 -8.457 1.00 93.31 145 TYR A CA 1
ATOM 1204 C C . TYR A 1 145 ? 3.246 -12.960 -7.182 1.00 93.31 145 TYR A C 1
ATOM 1206 O O . TYR A 1 145 ? 3.120 -13.581 -6.127 1.00 93.31 145 TYR A O 1
ATOM 1214 N N . LEU A 1 146 ? 3.916 -11.816 -7.266 1.00 95.88 146 LEU A N 1
ATOM 1215 C CA . LEU A 1 146 ? 4.392 -11.036 -6.134 1.00 95.88 146 LEU A CA 1
ATOM 1216 C C . LEU A 1 146 ? 3.440 -9.857 -5.917 1.00 95.88 146 LEU A C 1
ATOM 1218 O O . LEU A 1 146 ? 3.270 -9.012 -6.792 1.00 95.88 146 LEU A O 1
ATOM 1222 N N . VAL A 1 147 ? 2.836 -9.780 -4.735 1.00 92.06 147 VAL A N 1
ATOM 1223 C CA . VAL A 1 147 ? 1.857 -8.757 -4.368 1.00 92.06 147 VAL A CA 1
ATOM 1224 C C . VAL A 1 147 ? 2.315 -8.006 -3.127 1.00 92.06 147 VAL A C 1
ATOM 1226 O O . VAL A 1 147 ? 2.502 -8.588 -2.060 1.00 92.06 147 VAL A O 1
ATOM 1229 N N . ILE A 1 148 ? 2.415 -6.686 -3.223 1.00 90.25 148 ILE A N 1
ATOM 1230 C CA . ILE A 1 148 ? 2.724 -5.817 -2.090 1.00 90.25 148 ILE A CA 1
ATOM 1231 C C . ILE A 1 148 ? 1.436 -5.565 -1.309 1.00 90.25 148 ILE A C 1
ATOM 1233 O O . ILE A 1 148 ? 0.450 -5.043 -1.839 1.00 90.25 148 ILE A O 1
ATOM 1237 N N . ASN A 1 149 ? 1.405 -5.936 -0.031 1.00 82.06 149 ASN A N 1
ATOM 1238 C CA . ASN A 1 149 ? 0.248 -5.753 0.839 1.00 82.06 149 ASN A CA 1
ATOM 1239 C C . ASN A 1 149 ? 0.128 -4.287 1.336 1.00 82.06 149 ASN A C 1
ATOM 1241 O O . ASN A 1 149 ? 0.963 -3.436 1.052 1.00 82.06 149 ASN A O 1
ATOM 1245 N N . HIS A 1 150 ? -0.948 -3.955 2.060 1.00 77.12 150 HIS A N 1
ATOM 1246 C CA . HIS A 1 150 ? -1.226 -2.563 2.454 1.00 77.12 150 HIS A CA 1
ATOM 1247 C C . HIS A 1 150 ? -0.283 -2.029 3.551 1.00 77.12 150 HIS A C 1
ATOM 1249 O O . HIS A 1 150 ? -0.310 -0.836 3.855 1.00 77.12 150 HIS A O 1
ATOM 1255 N N . ARG A 1 151 ? 0.485 -2.922 4.180 1.00 74.94 151 ARG A N 1
ATOM 1256 C CA . ARG A 1 151 ? 1.545 -2.639 5.152 1.00 74.94 151 ARG A CA 1
ATOM 1257 C C . ARG A 1 151 ? 2.921 -2.530 4.493 1.00 74.94 151 ARG A C 1
ATOM 1259 O O . ARG A 1 151 ? 3.843 -2.076 5.149 1.00 74.94 151 ARG A O 1
ATOM 1266 N N . GLY A 1 152 ? 3.041 -2.904 3.218 1.00 82.38 152 GLY A N 1
ATOM 1267 C CA . GLY A 1 152 ? 4.310 -2.948 2.495 1.00 82.38 152 GLY A CA 1
ATOM 1268 C C . GLY A 1 152 ? 4.970 -4.327 2.468 1.00 82.38 152 GLY A C 1
ATOM 1269 O O . GLY A 1 152 ? 5.954 -4.481 1.756 1.00 82.38 152 GLY A O 1
ATOM 1270 N N . ASP A 1 153 ? 4.426 -5.339 3.157 1.00 88.38 153 ASP A N 1
ATOM 1271 C CA . ASP A 1 153 ? 4.989 -6.695 3.087 1.00 88.38 153 ASP A CA 1
ATOM 1272 C C . ASP A 1 153 ? 4.724 -7.321 1.726 1.00 88.38 153 ASP A C 1
ATOM 1274 O O . ASP A 1 153 ? 3.701 -7.068 1.079 1.00 88.38 153 ASP A O 1
ATOM 1278 N N . TRP A 1 154 ? 5.609 -8.218 1.332 1.00 93.25 154 TRP A N 1
ATOM 1279 C CA . TRP A 1 154 ? 5.509 -8.927 0.070 1.00 93.25 154 TRP A CA 1
ATOM 1280 C C . TRP A 1 154 ? 4.756 -10.233 0.266 1.00 93.25 154 TRP A C 1
ATOM 1282 O O . TRP A 1 154 ? 4.996 -10.969 1.218 1.00 93.25 154 TRP A O 1
ATOM 1292 N N . ARG A 1 155 ? 3.818 -10.536 -0.624 1.00 91.81 155 ARG A N 1
ATOM 1293 C CA . ARG A 1 155 ? 3.050 -11.780 -0.624 1.00 91.81 155 ARG A CA 1
ATOM 1294 C C . ARG A 1 155 ? 3.244 -12.498 -1.942 1.00 91.81 155 ARG A C 1
ATOM 1296 O O . ARG A 1 155 ? 3.125 -11.882 -2.991 1.00 91.81 155 ARG A O 1
ATOM 1303 N N . ILE A 1 156 ? 3.501 -13.791 -1.871 1.00 94.38 156 ILE A N 1
ATOM 1304 C CA . ILE A 1 156 ? 3.650 -14.658 -3.030 1.00 94.38 156 ILE A CA 1
ATOM 1305 C C . ILE A 1 156 ? 2.370 -15.469 -3.199 1.00 94.38 156 ILE A C 1
ATOM 1307 O O . ILE A 1 156 ? 1.860 -16.027 -2.221 1.00 94.38 156 ILE A O 1
ATOM 1311 N N . PHE A 1 157 ? 1.873 -15.531 -4.429 1.00 91.44 157 PHE A N 1
ATOM 1312 C CA . PHE A 1 157 ? 0.736 -16.346 -4.838 1.00 91.44 157 PHE A CA 1
ATOM 1313 C C . PHE A 1 157 ? 1.126 -17.230 -6.025 1.00 91.44 157 PHE A C 1
ATOM 1315 O O . PHE A 1 157 ? 1.982 -16.844 -6.824 1.00 91.44 157 PHE A O 1
ATOM 1322 N N . ASP A 1 158 ? 0.494 -18.396 -6.143 1.00 90.19 158 ASP A N 1
ATOM 1323 C CA . ASP A 1 158 ? 0.597 -19.227 -7.344 1.00 90.19 158 ASP A CA 1
ATOM 1324 C C . ASP A 1 158 ? -0.169 -18.611 -8.530 1.00 90.19 158 ASP A C 1
ATOM 1326 O O . ASP A 1 158 ? -0.848 -17.589 -8.401 1.00 90.19 158 ASP A O 1
ATOM 1330 N N . THR A 1 159 ? -0.093 -19.252 -9.695 1.00 92.50 159 THR A N 1
ATOM 1331 C CA . THR A 1 159 ? -0.779 -18.813 -10.921 1.00 92.50 159 THR A CA 1
ATOM 1332 C C . THR A 1 159 ? -2.309 -18.850 -10.838 1.00 92.50 159 THR A C 1
ATOM 1334 O O . THR A 1 159 ? -2.968 -18.184 -11.634 1.00 92.50 159 THR A O 1
ATOM 1337 N N . ASN A 1 160 ? -2.888 -19.556 -9.862 1.00 87.44 160 ASN A N 1
ATOM 1338 C CA . ASN A 1 160 ? -4.330 -19.584 -9.598 1.00 87.44 160 ASN A CA 1
ATOM 1339 C C . ASN A 1 160 ? -4.769 -18.500 -8.597 1.00 87.44 160 ASN A C 1
ATOM 1341 O O . ASN A 1 160 ? -5.953 -18.400 -8.271 1.00 87.44 160 ASN A O 1
ATOM 1345 N N . GLY A 1 161 ? -3.835 -17.692 -8.084 1.00 78.81 161 GLY A N 1
ATOM 1346 C CA . GLY A 1 161 ? -4.106 -16.682 -7.064 1.00 78.81 161 GLY A CA 1
ATOM 1347 C C . GLY A 1 161 ? -4.236 -17.255 -5.650 1.00 78.81 161 GLY A C 1
ATOM 1348 O O . GLY A 1 161 ? -4.790 -16.592 -4.769 1.00 78.81 161 GLY A O 1
ATOM 1349 N N . ILE A 1 162 ? -3.729 -18.465 -5.403 1.00 79.94 162 ILE A N 1
ATOM 1350 C CA . ILE A 1 162 ? -3.668 -19.074 -4.073 1.00 79.94 162 ILE A CA 1
ATOM 1351 C C . ILE A 1 162 ? -2.446 -18.533 -3.336 1.00 79.94 162 ILE A C 1
ATOM 1353 O O . ILE A 1 162 ? -1.329 -18.521 -3.847 1.00 79.94 162 ILE A O 1
ATOM 1357 N N . TYR A 1 163 ? -2.664 -18.066 -2.109 1.00 89.94 163 TYR A N 1
ATOM 1358 C CA . TYR A 1 163 ? -1.606 -17.549 -1.246 1.00 89.94 163 TYR A CA 1
ATOM 1359 C C . TYR A 1 163 ? -0.597 -18.645 -0.878 1.00 89.94 163 TYR A C 1
ATOM 1361 O O . TYR A 1 163 ? -0.983 -19.695 -0.370 1.00 89.94 163 TYR A O 1
ATOM 1369 N N . ILE A 1 164 ? 0.694 -18.351 -1.049 1.00 88.38 164 ILE A N 1
ATOM 1370 C CA . ILE A 1 164 ? 1.801 -19.238 -0.670 1.00 88.38 164 ILE A CA 1
ATOM 1371 C C . ILE A 1 164 ? 2.490 -18.720 0.595 1.00 88.38 164 ILE A C 1
ATOM 1373 O O . ILE A 1 164 ? 2.609 -19.437 1.588 1.00 88.38 164 ILE A O 1
ATOM 1377 N N . LYS A 1 165 ? 2.990 -17.477 0.567 1.00 86.69 165 LYS A N 1
ATOM 1378 C CA . LYS A 1 165 ? 3.877 -16.963 1.624 1.00 86.69 165 LYS A CA 1
ATOM 1379 C C . LYS A 1 165 ? 3.837 -15.445 1.740 1.00 86.69 165 LYS A C 1
ATOM 1381 O O . LYS A 1 165 ? 3.610 -14.748 0.759 1.00 86.69 165 LYS A O 1
ATOM 1386 N N . THR A 1 166 ? 4.117 -14.939 2.939 1.00 89.62 166 THR A N 1
ATOM 1387 C CA . THR A 1 166 ? 4.417 -13.525 3.193 1.00 89.62 166 THR A CA 1
ATOM 1388 C C . THR A 1 166 ? 5.891 -13.381 3.570 1.00 89.62 166 THR A C 1
ATOM 1390 O O . THR A 1 166 ? 6.405 -14.168 4.365 1.00 89.62 166 THR A O 1
ATOM 1393 N N . ILE A 1 167 ? 6.555 -12.377 3.008 1.00 88.62 167 ILE A N 1
ATOM 1394 C CA . ILE A 1 167 ? 7.884 -11.897 3.378 1.00 88.62 167 ILE A CA 1
ATOM 1395 C C . ILE A 1 167 ? 7.664 -10.546 4.059 1.00 88.62 167 ILE A C 1
ATOM 1397 O O . ILE A 1 167 ? 7.259 -9.576 3.414 1.00 88.62 167 ILE A O 1
ATOM 1401 N N . PHE A 1 168 ? 7.863 -10.516 5.373 1.00 85.19 168 PHE A N 1
ATOM 1402 C CA . PHE A 1 168 ? 7.728 -9.303 6.174 1.00 85.19 168 PHE A CA 1
ATOM 1403 C C . PHE A 1 168 ? 8.958 -8.425 5.960 1.00 85.19 168 PHE A C 1
ATOM 1405 O O . PHE A 1 168 ? 10.082 -8.910 6.068 1.00 85.19 168 PHE A O 1
ATOM 1412 N N . LEU A 1 169 ? 8.732 -7.158 5.612 1.00 76.88 169 LEU A N 1
ATOM 1413 C CA . LEU A 1 169 ? 9.807 -6.193 5.345 1.00 76.88 169 LEU A CA 1
ATOM 1414 C C . LEU A 1 169 ? 9.971 -5.153 6.451 1.00 76.88 169 LEU A C 1
ATOM 1416 O O . LEU A 1 169 ? 10.949 -4.412 6.463 1.00 76.88 169 LEU A O 1
ATOM 1420 N N . THR A 1 170 ? 9.011 -5.086 7.366 1.00 63.62 170 THR A N 1
ATOM 1421 C CA . THR A 1 170 ? 9.107 -4.291 8.587 1.00 63.62 170 THR A CA 1
ATOM 1422 C C . THR A 1 170 ? 9.317 -5.226 9.767 1.00 63.62 170 THR A C 1
ATOM 1424 O O . THR A 1 170 ? 8.616 -6.238 9.857 1.00 63.62 170 THR A O 1
ATOM 1427 N N . GLU A 1 171 ? 10.248 -4.867 10.649 1.00 57.47 171 GLU A N 1
ATOM 1428 C CA . GLU A 1 171 ? 10.439 -5.500 11.963 1.00 57.47 171 GLU A CA 1
ATOM 1429 C C . GLU A 1 171 ? 9.224 -5.311 12.887 1.00 57.47 171 GLU A C 1
ATOM 1431 O O . GLU A 1 171 ? 8.572 -4.238 12.827 1.00 57.47 171 GLU A O 1
#

pLDDT: mean 77.36, std 18.9, range [29.27, 95.88]